Protein AF-A0A094E9Y5-F1 (afdb_monomer_lite)

Sequence (102 aa):
MDIKPGNFLLDEESNLVLINWEQSDAPVTTAALEIDGTWDIEEIRSENQTTTLRYTKYTGPERCNMPIHANYHTKKSWLERMERVFRMGEEMPKSPGTRRSV

Radius of gyration: 25.45 Å; chains: 1; bounding box: 31×79×51 Å

pLDDT: mean 75.67, std 16.94, range [39.94, 97.81]

Secondary structure (DSSP, 8-state):
----GGGEEE-TT--EEE--TT-----TTTS-TTTTSSEEEEEEE-TTS-EEEEEEE--SSPP--S-TTGGGGSHHHHHHHHHHHHHHHHSSPPPPP-----

Foldseek 3Di:
DADDPVQWDQDPVRDTDGHPPVDDDHPPVPDDPPNLPQWDWDWDQDPVRDTDIDIDGDDDPHDDPDPPPPVCPDPVNVVVVVVVVVVVVVPDPDDDDDDDDD

Structure (mmCIF, N/CA/C/O backbone):
data_AF-A0A094E9Y5-F1
#
_entry.id   AF-A0A094E9Y5-F1
#
loop_
_atom_site.group_PDB
_atom_site.id
_atom_site.type_symbol
_atom_site.label_atom_id
_atom_site.label_alt_id
_atom_site.label_comp_id
_atom_site.label_asym_id
_atom_site.label_entity_id
_atom_site.label_seq_id
_atom_site.pdbx_PDB_ins_code
_atom_site.Cartn_x
_atom_site.Cartn_y
_atom_site.Cartn_z
_atom_site.occupancy
_atom_site.B_iso_or_equiv
_atom_site.auth_seq_id
_atom_site.auth_comp_id
_atom_site.auth_asym_id
_atom_site.auth_atom_id
_atom_site.pdbx_PDB_model_num
ATOM 1 N N . MET A 1 1 ? -0.274 -6.330 1.458 1.00 76.12 1 MET A N 1
ATOM 2 C CA . MET A 1 1 ? -1.277 -6.283 2.543 1.00 76.12 1 MET A CA 1
ATOM 3 C C . MET A 1 1 ? -2.404 -5.390 2.072 1.00 76.12 1 MET A C 1
ATOM 5 O O . MET A 1 1 ? -2.116 -4.301 1.587 1.00 76.12 1 MET A O 1
ATOM 9 N N . ASP A 1 2 ? -3.650 -5.834 2.207 1.00 83.75 2 ASP A N 1
ATOM 10 C CA . ASP A 1 2 ? -4.833 -5.044 1.848 1.00 83.75 2 ASP A CA 1
ATOM 11 C C . ASP A 1 2 ? -5.258 -4.120 3.004 1.00 83.75 2 ASP A C 1
ATOM 13 O O . ASP A 1 2 ? -6.197 -4.408 3.742 1.00 83.75 2 ASP A O 1
ATOM 17 N N . ILE A 1 3 ? -4.538 -3.019 3.228 1.00 88.25 3 ILE A N 1
ATOM 18 C CA . ILE A 1 3 ? -4.896 -2.055 4.281 1.00 88.25 3 ILE A CA 1
ATOM 19 C C . ILE A 1 3 ? -5.897 -1.048 3.711 1.00 88.25 3 ILE A C 1
ATOM 21 O O . ILE A 1 3 ? -5.557 -0.239 2.849 1.00 88.25 3 ILE A O 1
ATOM 25 N N . LYS A 1 4 ? -7.136 -1.073 4.209 1.00 88.62 4 LYS A N 1
ATOM 26 C CA . LYS A 1 4 ? -8.218 -0.174 3.781 1.00 88.62 4 LYS A CA 1
ATOM 27 C C . LYS A 1 4 ? -9.219 0.065 4.914 1.00 88.62 4 LYS A C 1
ATOM 29 O O . LYS A 1 4 ? -9.321 -0.789 5.792 1.00 88.62 4 LYS A O 1
ATOM 34 N N . PRO A 1 5 ? -10.018 1.153 4.880 1.00 90.56 5 PRO A N 1
ATOM 35 C CA . PRO A 1 5 ? -10.990 1.458 5.934 1.00 90.56 5 PRO A CA 1
ATOM 36 C C . PRO A 1 5 ? -11.924 0.293 6.285 1.00 90.56 5 PRO A C 1
ATOM 38 O O . PRO A 1 5 ? -12.184 0.051 7.453 1.00 90.56 5 PRO A O 1
ATOM 41 N N . GLY A 1 6 ? -12.369 -0.479 5.287 1.00 90.25 6 GLY A N 1
ATOM 42 C CA . GLY A 1 6 ? -13.236 -1.644 5.503 1.00 90.25 6 GLY A CA 1
ATOM 43 C C . GLY A 1 6 ? -12.588 -2.822 6.245 1.00 90.25 6 GLY A C 1
ATOM 44 O O . GLY A 1 6 ? -13.305 -3.732 6.640 1.00 90.25 6 GLY A O 1
ATOM 45 N N . ASN A 1 7 ? -11.265 -2.809 6.438 1.00 91.81 7 ASN A N 1
ATOM 46 C CA . ASN A 1 7 ? -10.526 -3.807 7.219 1.00 91.81 7 ASN A CA 1
ATOM 47 C C . ASN A 1 7 ? -10.188 -3.306 8.633 1.00 91.81 7 ASN A C 1
ATOM 49 O O . ASN A 1 7 ? -9.413 -3.948 9.339 1.00 91.81 7 ASN A O 1
ATOM 53 N N . PHE A 1 8 ? -10.761 -2.178 9.057 1.00 94.06 8 PHE A N 1
ATOM 54 C CA . PHE A 1 8 ? -10.662 -1.705 10.429 1.00 94.06 8 PHE A CA 1
ATOM 55 C C . PHE A 1 8 ? -12.012 -1.801 11.130 1.00 94.06 8 PHE A C 1
ATOM 57 O O . PHE A 1 8 ? -13.034 -1.358 10.606 1.00 94.06 8 PHE A O 1
ATOM 64 N N . LEU A 1 9 ? -11.993 -2.357 12.337 1.00 95.88 9 LEU A N 1
ATOM 65 C CA . LEU A 1 9 ? -13.120 -2.363 13.260 1.00 95.88 9 LEU A CA 1
ATOM 66 C C . LEU A 1 9 ? -12.775 -1.523 14.491 1.00 95.88 9 LEU A C 1
ATOM 68 O O . LEU A 1 9 ? -11.601 -1.309 14.795 1.00 95.88 9 LEU A O 1
ATOM 72 N N . LEU A 1 10 ? -13.806 -1.067 15.195 1.00 97.38 10 LEU A N 1
ATOM 73 C CA . LEU A 1 10 ? -13.669 -0.561 16.555 1.00 97.38 10 LEU A CA 1
ATOM 74 C C . LEU A 1 10 ? -14.084 -1.671 17.515 1.00 97.38 10 LEU A C 1
ATOM 76 O O . LEU A 1 10 ? -15.138 -2.281 17.318 1.00 97.38 10 LEU A O 1
ATOM 80 N N . ASP A 1 11 ? -13.254 -1.945 18.516 1.00 95.88 11 ASP A N 1
ATOM 81 C CA . ASP A 1 11 ? -13.642 -2.815 19.626 1.00 95.88 11 ASP A CA 1
ATOM 82 C C . ASP A 1 11 ? -14.494 -2.060 20.667 1.00 95.88 11 ASP A C 1
ATOM 84 O O . ASP A 1 11 ? -14.856 -0.893 20.487 1.00 95.88 11 ASP A O 1
ATOM 88 N N . GLU A 1 12 ? -14.840 -2.735 21.764 1.00 97.12 12 GLU A N 1
ATOM 89 C CA . GLU A 1 12 ? -15.673 -2.180 22.842 1.00 97.12 12 GLU A CA 1
ATOM 90 C C . GLU A 1 12 ? -15.024 -0.984 23.559 1.00 97.12 12 GLU A C 1
ATOM 92 O O . GLU A 1 12 ? -15.722 -0.137 24.119 1.00 97.12 12 GLU A O 1
ATOM 97 N N . GLU A 1 13 ? -13.698 -0.875 23.504 1.00 97.81 13 GLU A N 1
ATOM 98 C CA . GLU A 1 13 ? -12.911 0.210 24.093 1.00 97.81 13 GLU A CA 1
ATOM 99 C C . GLU A 1 13 ? -12.619 1.328 23.076 1.00 97.81 13 GLU A C 1
ATOM 101 O O . GLU A 1 13 ? -11.937 2.302 23.392 1.00 97.81 13 GLU A O 1
ATOM 106 N N . SER A 1 14 ? -13.183 1.233 21.866 1.00 95.38 14 SER A N 1
ATOM 107 C CA . SER A 1 14 ? -12.920 2.134 20.736 1.00 95.38 14 SER A CA 1
ATOM 108 C C . SER A 1 14 ? -11.478 2.096 20.217 1.00 95.38 14 SER A C 1
ATOM 110 O O . SER A 1 14 ? -11.022 3.055 19.587 1.00 95.38 14 SER A O 1
ATOM 112 N N . ASN A 1 15 ? -10.758 0.991 20.421 1.00 96.81 15 ASN A N 1
ATOM 113 C CA . ASN A 1 15 ? -9.470 0.776 19.772 1.00 96.81 15 ASN A CA 1
ATOM 114 C C . ASN A 1 15 ? -9.673 0.394 18.301 1.00 96.81 15 ASN A C 1
ATOM 116 O O . ASN A 1 15 ? -10.602 -0.333 17.946 1.00 96.81 15 ASN A O 1
ATOM 120 N N . LEU A 1 16 ? -8.763 0.855 17.440 1.00 95.56 16 LEU A N 1
ATOM 121 C CA . LEU A 1 16 ? -8.759 0.504 16.024 1.00 95.56 16 LEU A CA 1
ATOM 122 C C . LEU A 1 16 ? -8.099 -0.867 15.824 1.00 95.56 16 LEU A C 1
ATOM 124 O O . LEU A 1 16 ? -6.888 -1.012 15.994 1.00 95.56 16 LEU A O 1
ATOM 128 N N . VAL A 1 17 ? -8.887 -1.862 15.429 1.00 95.25 17 VAL A N 1
ATOM 129 C CA . VAL A 1 17 ? -8.431 -3.241 15.221 1.00 95.25 17 VAL A CA 1
ATOM 130 C C . VAL A 1 17 ? -8.347 -3.537 13.729 1.00 95.25 17 VAL A C 1
ATOM 132 O O . VAL A 1 17 ? -9.340 -3.429 13.010 1.00 95.25 17 VAL A O 1
ATOM 135 N N . LEU A 1 18 ? -7.161 -3.929 13.260 1.00 92.62 18 LEU A N 1
ATOM 136 C CA . LEU A 1 18 ? -6.954 -4.414 11.895 1.00 92.62 18 LEU A CA 1
ATOM 137 C C . LEU A 1 18 ? -7.389 -5.883 11.790 1.00 92.62 18 LEU A C 1
ATOM 139 O O . LEU A 1 18 ? -6.900 -6.731 12.538 1.00 92.62 18 LEU A O 1
ATOM 143 N N . ILE A 1 19 ? -8.272 -6.182 10.838 1.00 91.94 19 ILE A N 1
ATOM 144 C CA . ILE A 1 19 ? -8.727 -7.542 10.507 1.00 91.94 19 ILE A CA 1
ATOM 145 C C . ILE A 1 19 ? -8.194 -7.996 9.138 1.00 91.94 19 ILE A C 1
ATOM 147 O O . ILE A 1 19 ? -7.544 -7.224 8.433 1.00 91.94 19 ILE A O 1
ATOM 151 N N . ASN A 1 20 ? -8.497 -9.242 8.749 1.00 88.25 20 ASN A N 1
ATOM 152 C CA . ASN A 1 20 ? -8.167 -9.819 7.436 1.00 88.25 20 ASN A CA 1
ATOM 153 C C . ASN A 1 20 ? -6.656 -9.786 7.122 1.00 88.25 20 ASN A C 1
ATOM 155 O O . ASN A 1 20 ? -6.240 -9.435 6.016 1.00 88.25 20 ASN A O 1
ATOM 159 N N . TRP A 1 21 ? -5.822 -10.128 8.111 1.00 84.25 21 TRP A N 1
ATOM 160 C CA . TRP A 1 21 ? -4.358 -10.053 8.013 1.00 84.25 21 TRP A CA 1
ATOM 161 C C . TRP A 1 21 ? -3.776 -10.994 6.946 1.00 84.25 21 TRP A C 1
ATOM 163 O O . TRP A 1 21 ? -2.690 -10.741 6.424 1.00 84.25 21 TRP A O 1
ATOM 173 N N . GLU A 1 22 ? -4.489 -12.067 6.605 1.00 82.69 22 GLU A N 1
ATOM 174 C CA . GLU A 1 22 ? -4.105 -13.036 5.582 1.00 82.69 22 GLU A CA 1
ATOM 175 C C . GLU A 1 22 ? -4.276 -12.513 4.145 1.00 82.69 22 GLU A C 1
ATOM 177 O O . GLU A 1 22 ? -3.750 -13.118 3.208 1.00 82.69 22 GLU A O 1
ATOM 182 N N . GLN A 1 23 ? -4.984 -11.394 3.946 1.00 80.69 23 GLN A N 1
ATOM 183 C CA . GLN A 1 23 ? -5.220 -10.832 2.620 1.00 80.69 23 GLN A CA 1
ATOM 184 C C . GLN A 1 23 ? -4.056 -9.929 2.174 1.00 80.69 23 GLN A C 1
ATOM 186 O O . GLN A 1 23 ? -3.797 -8.847 2.714 1.00 80.69 23 GLN A O 1
ATOM 191 N N . SER A 1 24 ? -3.344 -10.358 1.131 1.00 74.00 24 SER A N 1
ATOM 192 C CA . SER A 1 24 ? -2.185 -9.636 0.594 1.00 74.00 24 SER A CA 1
ATOM 193 C C . SER A 1 24 ? -2.534 -8.602 -0.471 1.00 74.00 24 SER A C 1
ATOM 195 O O . SER A 1 24 ? -1.808 -7.610 -0.586 1.00 74.00 24 SER A O 1
ATOM 197 N N . ASP A 1 25 ? -3.623 -8.822 -1.206 1.00 76.31 25 ASP A N 1
ATOM 198 C CA . ASP A 1 25 ? -3.898 -8.128 -2.462 1.00 76.31 25 ASP A CA 1
ATOM 199 C C . ASP A 1 25 ? -4.797 -6.916 -2.226 1.00 76.31 25 ASP A C 1
ATOM 201 O O . ASP A 1 25 ? -5.976 -7.049 -1.880 1.00 76.31 25 ASP A O 1
ATOM 205 N N . ALA A 1 26 ? -4.219 -5.729 -2.407 1.00 77.69 26 ALA A N 1
ATOM 206 C CA . ALA A 1 26 ? -4.941 -4.469 -2.328 1.00 77.69 26 ALA A CA 1
ATOM 207 C C . ALA A 1 26 ? -5.730 -4.220 -3.630 1.00 77.69 26 ALA A C 1
ATOM 209 O O . ALA A 1 26 ? -5.191 -4.436 -4.720 1.00 77.69 26 ALA A O 1
ATOM 210 N N . PRO A 1 27 ? -6.988 -3.743 -3.565 1.00 81.69 27 PRO A N 1
ATOM 211 C CA . PRO A 1 27 ? -7.725 -3.339 -4.753 1.00 81.69 27 PRO A CA 1
ATOM 212 C C . PRO A 1 27 ? -7.035 -2.156 -5.442 1.00 81.69 27 PRO A C 1
ATOM 214 O O . PRO A 1 27 ? -6.426 -1.316 -4.788 1.00 81.69 27 PRO A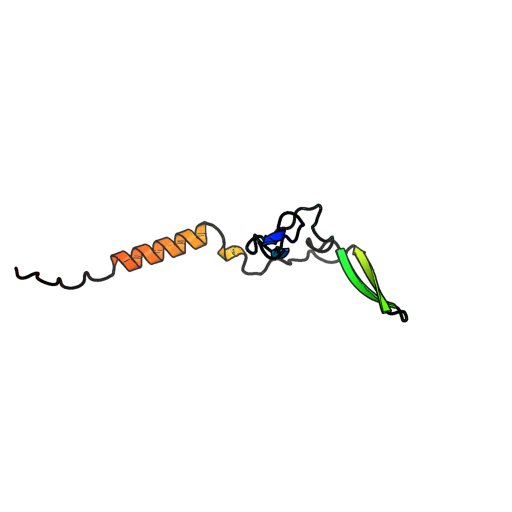 O 1
ATOM 217 N N . VAL A 1 28 ? -7.192 -2.044 -6.765 1.00 80.12 28 VAL A N 1
ATOM 218 C CA . VAL A 1 28 ? -6.513 -1.030 -7.606 1.00 80.12 28 VAL A CA 1
ATOM 219 C C . VAL A 1 28 ? -6.711 0.407 -7.101 1.00 80.12 28 VAL A C 1
ATOM 221 O O . VAL A 1 28 ? -5.850 1.255 -7.282 1.00 80.12 28 VAL A O 1
ATOM 224 N N . THR A 1 29 ? -7.830 0.690 -6.433 1.00 82.56 29 THR A N 1
ATOM 225 C CA . THR A 1 29 ? -8.146 2.013 -5.875 1.00 82.56 29 THR A CA 1
ATOM 226 C C . THR A 1 29 ? -7.352 2.376 -4.619 1.00 82.56 29 THR A C 1
ATOM 228 O O . THR A 1 29 ? -7.282 3.552 -4.277 1.00 82.56 29 THR A O 1
ATOM 231 N N . THR A 1 30 ? -6.811 1.392 -3.898 1.00 83.62 30 THR A N 1
ATOM 232 C CA . THR A 1 30 ? -5.988 1.587 -2.686 1.00 83.62 30 THR A CA 1
ATOM 233 C C . THR A 1 30 ? -4.572 1.046 -2.848 1.00 83.62 30 THR A C 1
ATOM 235 O O . THR A 1 30 ? -3.737 1.229 -1.966 1.00 83.62 30 THR A O 1
ATOM 238 N N . ALA A 1 31 ? -4.304 0.363 -3.956 1.00 84.31 31 ALA A N 1
ATOM 239 C CA . ALA A 1 31 ? -2.992 -0.108 -4.325 1.00 84.31 31 ALA A CA 1
ATOM 240 C C . ALA A 1 31 ? -2.068 1.074 -4.632 1.00 84.31 31 ALA A C 1
ATOM 242 O O . ALA A 1 31 ? -2.437 2.019 -5.332 1.00 84.31 31 ALA A O 1
ATOM 243 N N . ALA A 1 32 ? -0.855 1.003 -4.101 1.00 85.31 32 ALA A N 1
ATOM 244 C CA . ALA A 1 32 ? 0.178 1.979 -4.384 1.00 85.31 32 ALA A CA 1
ATOM 245 C C . ALA A 1 32 ? 0.696 1.792 -5.826 1.00 85.31 32 ALA A C 1
ATOM 247 O O . ALA A 1 32 ? 0.680 0.679 -6.355 1.00 85.31 32 ALA A O 1
ATOM 248 N N . LEU A 1 33 ? 1.110 2.873 -6.494 1.00 85.88 33 LEU A N 1
ATOM 249 C CA . LEU A 1 33 ? 1.456 2.851 -7.927 1.00 85.88 33 LEU A CA 1
ATOM 250 C C . LEU A 1 33 ? 2.678 1.972 -8.243 1.00 85.88 33 LEU A C 1
ATOM 252 O O . LEU A 1 33 ? 2.845 1.509 -9.364 1.00 85.88 33 LEU A O 1
ATOM 256 N N . GLU A 1 34 ? 3.537 1.746 -7.261 1.00 86.88 34 GLU A N 1
ATOM 257 C CA . GLU A 1 34 ? 4.727 0.907 -7.323 1.00 86.88 34 GLU A CA 1
ATOM 258 C C . GLU A 1 34 ? 4.435 -0.593 -7.159 1.00 86.88 34 GLU A C 1
ATOM 260 O O . GLU A 1 34 ? 5.329 -1.409 -7.393 1.00 86.88 34 GLU A O 1
ATOM 265 N N . ILE A 1 35 ? 3.214 -0.979 -6.757 1.00 83.38 35 ILE A N 1
ATOM 266 C CA . ILE A 1 35 ? 2.892 -2.362 -6.362 1.00 83.38 35 ILE A CA 1
ATOM 267 C C . ILE A 1 35 ? 3.132 -3.377 -7.488 1.00 83.38 35 ILE A C 1
ATOM 269 O O . ILE A 1 35 ? 3.530 -4.511 -7.227 1.00 83.38 35 ILE A O 1
ATOM 273 N N . ASP A 1 36 ? 2.907 -2.964 -8.736 1.00 82.19 36 ASP A N 1
ATOM 274 C CA . ASP A 1 36 ? 3.060 -3.787 -9.938 1.00 82.19 36 ASP A CA 1
ATOM 275 C C . ASP A 1 36 ? 4.439 -3.611 -10.601 1.00 82.19 36 ASP A C 1
ATOM 277 O O . ASP A 1 36 ? 4.730 -4.236 -11.618 1.00 82.19 36 ASP A O 1
ATOM 281 N N . GLY A 1 37 ? 5.305 -2.775 -10.018 1.00 82.50 37 GLY A N 1
ATOM 282 C CA . GLY A 1 37 ? 6.634 -2.468 -10.537 1.00 82.50 37 GLY A CA 1
ATOM 283 C C . GLY A 1 37 ? 6.666 -1.446 -11.678 1.00 82.50 37 GLY A C 1
ATOM 284 O O . GLY A 1 37 ? 7.747 -1.195 -12.213 1.00 82.50 37 GLY A O 1
ATOM 285 N N . THR A 1 38 ? 5.534 -0.832 -12.043 1.00 87.44 38 THR A N 1
ATOM 286 C CA . THR A 1 38 ? 5.467 0.199 -13.095 1.00 87.44 38 THR A CA 1
ATOM 287 C C . THR A 1 38 ? 6.112 1.516 -12.660 1.00 87.44 38 THR A C 1
ATOM 289 O O . THR A 1 38 ? 6.656 2.248 -13.495 1.00 87.44 38 THR A O 1
ATOM 292 N N . TRP A 1 39 ? 6.055 1.836 -11.367 1.00 90.69 39 TRP A N 1
ATOM 293 C CA . TRP A 1 39 ? 6.561 3.090 -10.812 1.00 90.69 39 TRP A CA 1
ATOM 294 C C . TRP A 1 39 ? 7.658 2.857 -9.774 1.00 90.69 39 TRP A C 1
ATOM 296 O O . TRP A 1 39 ? 7.555 1.984 -8.918 1.00 90.69 39 TRP A O 1
ATOM 306 N N . ASP A 1 40 ? 8.698 3.680 -9.854 1.00 90.69 40 ASP A N 1
ATOM 307 C CA . ASP A 1 40 ? 9.720 3.858 -8.829 1.00 90.69 40 ASP A CA 1
ATOM 308 C C . ASP A 1 40 ? 9.340 5.007 -7.898 1.00 90.69 40 ASP A C 1
ATOM 310 O O . ASP A 1 40 ? 8.758 6.002 -8.340 1.00 90.69 40 ASP A O 1
ATOM 314 N N . ILE A 1 41 ? 9.727 4.889 -6.626 1.00 91.25 41 ILE A N 1
ATOM 315 C CA . ILE A 1 41 ? 9.507 5.913 -5.603 1.00 91.25 41 ILE A CA 1
ATOM 316 C C . ILE A 1 41 ? 10.832 6.314 -4.981 1.00 91.25 41 ILE A C 1
ATOM 318 O O . ILE A 1 41 ? 11.637 5.470 -4.590 1.00 91.25 41 ILE A O 1
ATOM 322 N N . GLU A 1 42 ? 11.014 7.619 -4.831 1.00 92.31 42 GLU A N 1
ATOM 323 C CA . GLU A 1 42 ? 12.124 8.207 -4.097 1.00 92.31 42 GLU A CA 1
ATOM 324 C C . GLU A 1 42 ? 11.608 9.179 -3.035 1.00 92.31 42 GLU A C 1
ATOM 326 O O . GLU A 1 42 ? 10.766 10.040 -3.307 1.00 92.31 42 GLU A O 1
ATOM 331 N N . GLU A 1 43 ? 12.136 9.048 -1.821 1.00 92.31 43 GLU A N 1
ATOM 332 C CA . GLU A 1 43 ? 11.878 9.971 -0.722 1.00 92.31 43 GLU A CA 1
ATOM 333 C C . GLU A 1 43 ? 12.839 11.164 -0.813 1.00 92.31 43 GLU A C 1
ATOM 335 O O . GLU A 1 43 ? 14.042 11.029 -0.589 1.00 92.31 43 GLU A O 1
ATOM 340 N N . ILE A 1 44 ? 12.311 12.351 -1.110 1.00 93.19 44 ILE A N 1
ATOM 341 C CA . ILE A 1 44 ? 13.077 13.597 -1.115 1.00 93.19 44 ILE A CA 1
ATOM 342 C C . ILE A 1 44 ? 12.809 14.317 0.202 1.00 93.19 44 ILE A C 1
ATOM 344 O O . ILE A 1 44 ? 11.698 14.791 0.461 1.00 93.19 44 ILE A O 1
ATOM 348 N N . ARG A 1 45 ? 13.843 14.414 1.038 1.00 88.62 45 ARG A N 1
ATOM 349 C CA . ARG A 1 45 ? 13.793 15.186 2.281 1.00 88.62 45 ARG A CA 1
ATOM 350 C C . ARG A 1 45 ? 14.169 16.630 1.994 1.00 88.62 45 ARG A C 1
ATOM 352 O O . ARG A 1 45 ? 15.273 16.896 1.526 1.00 88.62 45 ARG A O 1
ATOM 359 N N . SER A 1 46 ? 13.265 17.558 2.282 1.00 82.50 46 SER A N 1
ATOM 360 C CA . SER A 1 46 ? 13.602 18.982 2.297 1.00 82.50 46 SER A CA 1
ATOM 361 C C . SER A 1 46 ? 14.207 19.378 3.643 1.00 82.50 46 SER A C 1
ATOM 363 O O . SER A 1 46 ? 13.919 18.767 4.673 1.00 82.50 46 SER A O 1
ATOM 365 N N . GLU A 1 47 ? 14.997 20.452 3.643 1.00 79.31 47 GLU A N 1
ATOM 366 C CA . GLU A 1 47 ? 15.595 21.055 4.849 1.00 79.31 47 GLU A CA 1
ATOM 367 C C . GLU A 1 47 ? 14.539 21.408 5.920 1.00 79.31 47 GLU A C 1
ATOM 369 O O . GLU A 1 47 ? 14.830 21.462 7.111 1.00 79.31 47 GLU A O 1
ATOM 374 N N . ASN A 1 48 ? 13.283 21.553 5.497 1.00 78.56 48 ASN A N 1
ATOM 375 C CA . ASN A 1 48 ? 12.132 21.962 6.293 1.00 78.56 48 ASN A CA 1
ATOM 376 C C . ASN A 1 48 ? 11.398 20.780 6.963 1.00 78.56 48 ASN A C 1
ATOM 378 O O . ASN A 1 48 ? 10.251 20.941 7.371 1.00 78.56 48 ASN A O 1
ATOM 382 N N . GLN A 1 49 ? 12.000 19.584 7.016 1.00 72.19 49 GLN A N 1
ATOM 383 C CA . GLN A 1 49 ? 11.387 18.336 7.517 1.00 72.19 49 GLN A CA 1
ATOM 384 C C . GLN A 1 49 ? 10.140 17.863 6.745 1.00 72.19 49 GLN A C 1
ATOM 386 O O . GLN A 1 49 ? 9.488 16.899 7.141 1.00 72.19 49 GLN A O 1
ATOM 391 N N . THR A 1 50 ? 9.809 18.498 5.622 1.00 80.62 50 THR A N 1
ATOM 392 C CA . THR A 1 50 ? 8.763 18.025 4.719 1.00 80.62 50 THR A CA 1
ATOM 393 C C . THR A 1 50 ? 9.327 16.930 3.826 1.00 80.62 50 THR A C 1
ATOM 395 O O . THR A 1 50 ? 10.221 17.174 3.010 1.00 80.62 50 THR A O 1
ATOM 398 N N . THR A 1 51 ? 8.796 15.722 3.973 1.00 87.19 51 THR A N 1
ATOM 399 C CA . THR A 1 51 ? 9.094 14.604 3.082 1.00 87.19 51 THR A CA 1
ATOM 400 C C . THR A 1 51 ? 8.176 14.660 1.867 1.00 87.19 51 THR A C 1
ATOM 402 O O . THR A 1 51 ? 6.954 14.669 2.009 1.00 87.19 51 THR A O 1
ATOM 405 N N . THR A 1 52 ? 8.761 14.681 0.670 1.00 90.75 52 THR A N 1
ATOM 406 C CA . THR A 1 52 ? 8.020 14.574 -0.594 1.00 90.75 52 THR A CA 1
ATOM 407 C C . THR A 1 52 ? 8.376 13.264 -1.281 1.00 90.75 52 THR A C 1
ATOM 409 O O . THR A 1 52 ? 9.544 12.888 -1.331 1.00 90.75 52 THR A O 1
ATOM 412 N N . LEU A 1 53 ? 7.380 12.578 -1.838 1.00 91.56 53 LEU A N 1
ATOM 413 C CA . LEU A 1 53 ? 7.593 11.375 -2.640 1.00 91.56 53 LEU A CA 1
ATOM 414 C C . LEU A 1 53 ? 7.629 11.741 -4.124 1.00 91.56 53 LEU A C 1
ATOM 416 O O . LEU A 1 53 ? 6.682 12.336 -4.645 1.00 91.56 53 LEU A O 1
ATOM 420 N N . ARG A 1 54 ? 8.715 11.377 -4.809 1.00 92.75 54 ARG A N 1
ATOM 421 C CA . ARG A 1 54 ? 8.846 11.510 -6.262 1.00 92.75 54 ARG A CA 1
ATOM 422 C C . ARG A 1 54 ? 8.591 10.164 -6.921 1.00 92.75 54 ARG A C 1
ATOM 424 O O . ARG A 1 54 ? 9.333 9.214 -6.696 1.00 92.75 54 ARG A O 1
ATOM 431 N N . TYR A 1 55 ? 7.575 10.126 -7.774 1.00 92.94 55 TYR A N 1
ATOM 432 C CA . TYR A 1 55 ? 7.232 8.960 -8.578 1.00 92.94 55 TYR A CA 1
ATOM 433 C C . TYR A 1 55 ? 7.856 9.086 -9.964 1.00 92.94 55 TYR A C 1
ATOM 435 O O . TYR A 1 55 ? 7.694 10.111 -10.629 1.00 92.94 55 TYR A O 1
ATOM 443 N N . THR A 1 56 ? 8.543 8.041 -10.416 1.00 94.00 56 THR A N 1
ATOM 444 C CA . THR A 1 56 ? 9.130 7.982 -11.762 1.00 94.00 56 THR A CA 1
ATOM 445 C C . THR A 1 56 ? 8.677 6.710 -12.455 1.00 94.00 56 THR A C 1
ATOM 447 O O . THR A 1 56 ? 8.696 5.639 -11.858 1.00 94.00 56 THR A O 1
ATOM 450 N N . LYS A 1 57 ? 8.257 6.806 -13.718 1.00 92.44 57 LYS A N 1
ATOM 451 C CA . LYS A 1 57 ? 7.869 5.618 -14.479 1.00 92.44 57 LYS A CA 1
ATOM 452 C C . LYS A 1 57 ? 9.109 4.770 -14.758 1.00 92.44 57 LYS A C 1
A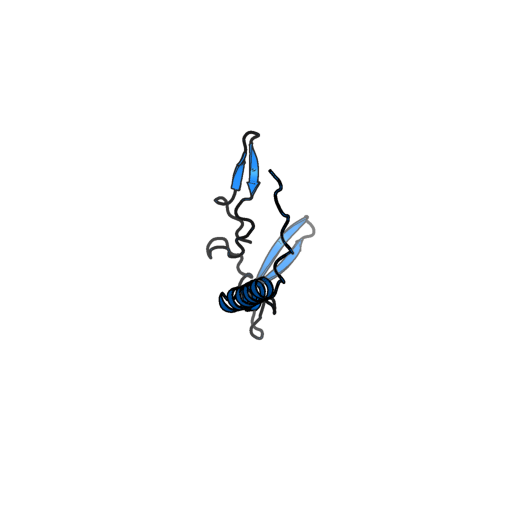TOM 454 O O . LYS A 1 57 ? 10.073 5.272 -15.341 1.00 92.44 57 LYS A O 1
ATOM 459 N N . TYR A 1 58 ? 9.078 3.504 -14.362 1.00 89.19 58 TYR A N 1
ATOM 460 C CA . TYR A 1 58 ? 10.181 2.587 -14.597 1.00 89.19 58 TYR A CA 1
ATOM 461 C C . TYR A 1 58 ? 10.302 2.254 -16.091 1.00 89.19 58 TYR A C 1
ATOM 463 O O . TYR A 1 58 ? 9.308 2.077 -16.795 1.00 89.19 58 TYR A O 1
ATOM 471 N N . THR A 1 59 ? 11.539 2.202 -16.587 1.00 89.81 59 THR A N 1
ATOM 472 C CA . THR A 1 59 ? 11.858 2.005 -18.016 1.00 89.81 59 THR A CA 1
ATOM 473 C C . THR A 1 59 ? 12.883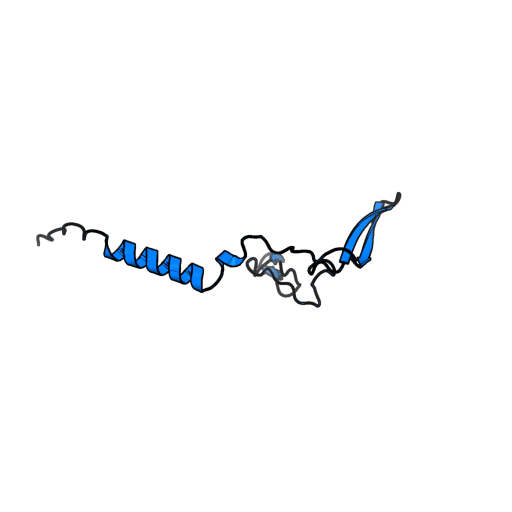 0.895 -18.265 1.00 89.81 59 THR A C 1
ATOM 475 O O . THR A 1 59 ? 13.353 0.733 -19.389 1.00 89.81 59 THR A O 1
ATOM 478 N N . GLY A 1 60 ? 13.248 0.131 -17.232 1.00 85.94 60 GLY A N 1
ATOM 479 C CA . GLY A 1 60 ? 14.177 -0.994 -17.355 1.00 85.94 60 GLY A CA 1
ATOM 480 C C . GLY A 1 60 ? 13.490 -2.334 -17.674 1.00 85.94 60 GLY A C 1
ATOM 481 O O . GLY A 1 60 ? 12.302 -2.359 -17.995 1.00 85.94 60 GLY A O 1
ATOM 482 N N . PRO A 1 61 ? 14.235 -3.455 -17.609 1.00 84.94 61 PRO A N 1
ATOM 483 C CA . PRO A 1 61 ? 13.706 -4.803 -17.843 1.00 84.94 61 PRO A CA 1
ATOM 484 C C . PRO A 1 61 ? 12.593 -5.190 -16.863 1.00 84.94 61 PRO A C 1
ATOM 486 O O . PRO A 1 61 ? 12.605 -4.745 -15.722 1.00 84.94 61 PRO A O 1
ATOM 489 N N . GLU A 1 62 ? 11.675 -6.069 -17.273 1.00 78.62 62 GLU A N 1
ATOM 490 C CA . GLU A 1 62 ? 10.554 -6.525 -16.438 1.00 78.62 62 GLU A CA 1
ATOM 491 C C . GLU A 1 62 ? 11.006 -6.974 -15.035 1.00 78.62 62 GLU A C 1
ATOM 493 O O . GLU A 1 62 ? 11.909 -7.802 -14.878 1.00 78.62 62 GLU A O 1
ATOM 498 N N . ARG A 1 63 ? 10.382 -6.397 -14.002 1.00 75.94 63 ARG A N 1
ATOM 499 C CA . ARG A 1 63 ? 10.678 -6.705 -12.600 1.00 75.94 63 ARG A CA 1
ATOM 500 C C . ARG A 1 63 ? 9.810 -7.867 -12.141 1.00 75.94 63 ARG A C 1
ATOM 502 O O . ARG A 1 63 ? 8.596 -7.835 -12.300 1.00 75.94 63 ARG A O 1
ATOM 509 N N . CYS A 1 64 ? 10.418 -8.859 -11.499 1.00 68.50 64 CYS A N 1
ATOM 510 C CA . CYS A 1 64 ? 9.684 -9.942 -10.853 1.00 68.50 64 CYS A CA 1
ATOM 511 C C . CYS A 1 64 ? 9.726 -9.738 -9.333 1.00 68.50 64 CYS A C 1
ATOM 513 O O . CYS A 1 64 ? 10.659 -10.181 -8.667 1.00 68.50 64 CYS A O 1
ATOM 515 N N . ASN A 1 65 ? 8.725 -9.035 -8.795 1.00 61.91 65 ASN A N 1
ATOM 516 C CA . ASN A 1 65 ? 8.579 -8.807 -7.350 1.00 61.91 65 ASN A CA 1
ATOM 517 C C . ASN A 1 65 ? 7.852 -9.958 -6.630 1.00 61.91 65 ASN A C 1
ATOM 519 O O . ASN A 1 65 ? 7.677 -9.916 -5.413 1.00 61.91 65 ASN A O 1
ATOM 523 N N . MET A 1 66 ? 7.428 -10.999 -7.357 1.00 56.31 66 MET A N 1
ATOM 524 C CA . MET A 1 66 ? 6.848 -12.186 -6.736 1.00 56.31 66 MET A CA 1
ATOM 525 C C . MET A 1 66 ? 7.940 -12.954 -5.983 1.00 56.31 66 MET A C 1
ATOM 527 O O . MET A 1 66 ? 9.005 -13.210 -6.554 1.00 56.31 66 MET A O 1
ATOM 531 N N . PRO A 1 67 ? 7.707 -13.378 -4.726 1.00 51.84 67 PRO A N 1
ATOM 532 C CA . PRO A 1 67 ? 8.646 -14.261 -4.057 1.00 51.84 67 PRO A CA 1
ATOM 533 C C . PRO A 1 67 ? 8.827 -15.513 -4.920 1.00 51.84 67 PRO A C 1
ATOM 535 O O . PRO A 1 67 ? 7.850 -16.119 -5.365 1.00 51.84 67 PRO A O 1
ATOM 538 N N . ILE A 1 68 ? 10.083 -15.936 -5.103 1.00 55.09 68 ILE A N 1
ATOM 539 C CA . ILE A 1 68 ? 10.507 -17.129 -5.870 1.00 55.09 68 ILE A CA 1
ATOM 540 C C . ILE A 1 68 ? 9.746 -18.409 -5.424 1.00 55.09 68 ILE A C 1
ATOM 542 O O . ILE A 1 68 ? 9.730 -19.429 -6.111 1.00 55.09 68 ILE A O 1
ATOM 546 N N . HIS A 1 69 ? 9.052 -18.351 -4.285 1.00 48.34 69 HIS A N 1
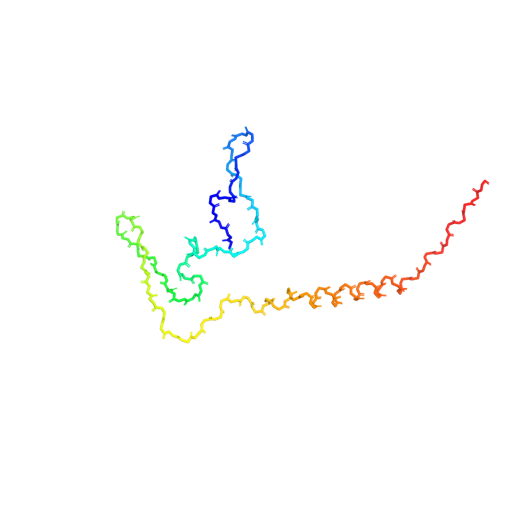ATOM 547 C CA . HIS A 1 69 ? 8.280 -19.421 -3.661 1.00 48.34 69 HIS A CA 1
ATOM 548 C C . HIS A 1 69 ? 6.749 -19.335 -3.816 1.00 48.34 69 HIS A C 1
ATOM 550 O O . HIS A 1 69 ? 6.052 -20.163 -3.230 1.00 48.34 69 HIS A O 1
ATOM 556 N N . ALA A 1 70 ? 6.195 -18.435 -4.638 1.00 45.94 70 ALA A N 1
ATOM 557 C CA . ALA A 1 70 ? 4.744 -18.386 -4.892 1.00 45.94 70 ALA A CA 1
ATOM 558 C C . ALA A 1 70 ? 4.156 -19.704 -5.462 1.00 45.94 70 ALA A C 1
ATOM 560 O O . ALA A 1 70 ? 2.948 -19.930 -5.412 1.00 45.94 70 ALA A O 1
ATOM 561 N N . ASN A 1 71 ? 5.000 -20.634 -5.918 1.00 47.31 71 ASN A N 1
ATOM 562 C CA . ASN A 1 71 ? 4.575 -21.953 -6.392 1.00 47.31 71 ASN A CA 1
ATOM 563 C C . ASN A 1 71 ? 4.167 -22.943 -5.281 1.00 47.31 71 ASN A C 1
ATOM 565 O O . ASN A 1 71 ? 3.591 -23.988 -5.596 1.00 47.31 71 ASN A O 1
ATOM 569 N N . TYR A 1 72 ? 4.389 -22.640 -3.995 1.00 48.16 72 TYR A N 1
ATOM 570 C CA . TYR A 1 72 ? 3.974 -23.538 -2.903 1.00 48.16 72 TYR A CA 1
ATOM 571 C C . TYR A 1 72 ? 2.474 -23.480 -2.570 1.00 48.16 72 TYR A C 1
ATOM 573 O O . TYR A 1 72 ? 1.980 -24.376 -1.882 1.00 48.16 72 TYR A O 1
ATOM 581 N N . HIS A 1 73 ? 1.728 -22.514 -3.118 1.00 47.75 73 HIS A N 1
ATOM 582 C CA . HIS A 1 73 ? 0.281 -22.368 -2.907 1.00 47.75 73 HIS A CA 1
ATOM 583 C C . HIS A 1 73 ? -0.575 -22.757 -4.116 1.00 47.75 73 HIS A C 1
ATOM 585 O O . HIS A 1 73 ? -1.749 -22.400 -4.194 1.00 47.75 73 HIS A O 1
ATOM 591 N N . THR A 1 74 ? -0.049 -23.545 -5.055 1.00 55.91 74 THR A N 1
ATOM 592 C CA . THR A 1 74 ? -0.950 -24.217 -5.995 1.00 55.91 74 THR A CA 1
ATOM 593 C C . THR A 1 74 ? -1.727 -25.296 -5.239 1.00 55.91 74 THR A C 1
ATOM 595 O O . THR A 1 74 ? -1.156 -26.061 -4.459 1.00 55.91 74 THR A O 1
ATOM 598 N N . LYS A 1 75 ? -3.041 -25.398 -5.485 1.00 55.34 75 LYS A N 1
ATOM 599 C CA . LYS A 1 75 ? -3.920 -26.466 -4.960 1.00 55.34 75 LYS A CA 1
ATOM 600 C C . LYS A 1 75 ? -3.282 -27.862 -5.096 1.00 55.34 75 LYS A C 1
ATOM 602 O O . LYS A 1 75 ? -3.500 -28.729 -4.259 1.00 55.34 75 LYS A O 1
ATOM 607 N N . LYS A 1 76 ? -2.438 -28.037 -6.118 1.00 63.12 76 LYS A N 1
ATOM 608 C CA . LYS A 1 76 ? -1.636 -29.230 -6.396 1.00 63.12 76 LYS A CA 1
ATOM 609 C C . LYS A 1 76 ? -0.608 -29.556 -5.299 1.00 63.12 76 LYS A C 1
ATOM 611 O O . LYS A 1 76 ? -0.621 -30.672 -4.802 1.00 63.12 76 LYS A O 1
ATOM 616 N N . SER A 1 77 ? 0.202 -28.588 -4.863 1.00 56.03 77 SER A N 1
ATOM 617 C CA . SER A 1 77 ? 1.183 -28.745 -3.767 1.00 56.03 77 SER A CA 1
ATOM 618 C C . SER A 1 77 ? 0.509 -29.153 -2.447 1.00 56.03 77 SER A C 1
ATOM 620 O O . SER A 1 77 ? 0.971 -30.052 -1.740 1.00 56.03 77 SER A O 1
ATOM 622 N N . TRP A 1 78 ? -0.637 -28.538 -2.139 1.00 55.75 78 TRP A N 1
ATOM 623 C CA . TRP A 1 78 ? -1.415 -28.853 -0.939 1.00 55.75 78 TRP A CA 1
ATOM 624 C C . TRP A 1 78 ? -2.020 -30.264 -0.997 1.00 55.75 78 TRP A C 1
ATOM 626 O O . TRP A 1 78 ? -1.951 -31.001 -0.013 1.00 55.75 78 TRP A O 1
ATOM 636 N N . LEU A 1 79 ? -2.556 -30.667 -2.154 1.00 69.31 79 LEU A N 1
ATOM 637 C CA . LEU A 1 79 ? -3.083 -32.018 -2.381 1.00 69.31 79 LEU A CA 1
ATOM 6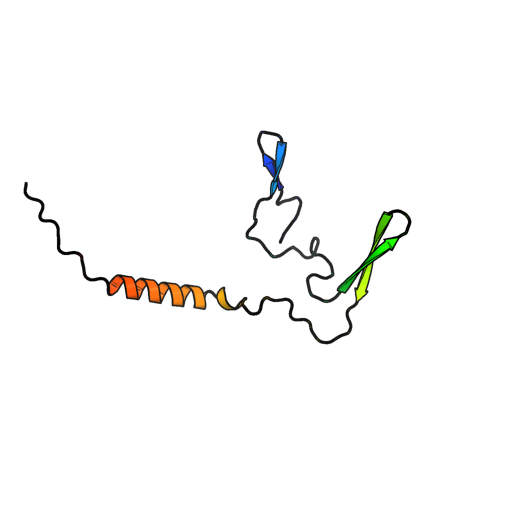38 C C . LEU A 1 79 ? -1.982 -33.084 -2.313 1.00 69.31 79 LEU A C 1
ATOM 640 O O . LEU A 1 79 ? -2.156 -34.073 -1.611 1.00 69.31 79 LEU A O 1
ATOM 644 N N . GLU A 1 80 ? -0.826 -32.859 -2.939 1.00 74.38 80 GLU A N 1
ATOM 645 C CA . GLU A 1 80 ? 0.321 -33.782 -2.884 1.00 74.38 80 GLU A CA 1
ATOM 646 C C . GLU A 1 80 ? 0.845 -33.954 -1.448 1.00 74.38 80 GLU A C 1
ATOM 648 O O . GLU A 1 80 ? 1.194 -35.060 -1.019 1.00 74.38 80 GLU A O 1
ATOM 653 N N . ARG A 1 81 ? 0.868 -32.867 -0.663 1.00 68.06 81 ARG A N 1
ATOM 654 C CA . ARG A 1 81 ? 1.217 -32.923 0.762 1.00 68.06 81 ARG A CA 1
ATOM 655 C C . ARG A 1 81 ? 0.180 -33.706 1.566 1.00 68.06 81 ARG A C 1
ATOM 657 O O . ARG A 1 81 ? 0.572 -34.499 2.419 1.00 68.06 81 ARG A O 1
ATOM 664 N N . MET A 1 82 ? -1.112 -33.514 1.302 1.00 69.38 82 MET A N 1
ATOM 665 C CA . MET A 1 82 ? -2.178 -34.257 1.980 1.00 69.38 82 MET A CA 1
ATOM 666 C C . MET A 1 82 ? -2.166 -35.742 1.623 1.00 69.38 82 MET A C 1
ATOM 668 O O . MET A 1 82 ? -2.227 -36.568 2.527 1.00 69.38 82 MET A O 1
ATOM 672 N N . GLU A 1 83 ? -1.994 -36.108 0.353 1.00 74.44 83 GLU A N 1
ATOM 673 C CA . GLU A 1 83 ? -1.867 -37.511 -0.066 1.00 74.44 83 GLU A CA 1
ATOM 674 C C . GLU A 1 83 ? -0.694 -38.215 0.622 1.00 74.44 83 GLU A C 1
ATOM 676 O O . GLU A 1 83 ? -0.811 -39.371 1.031 1.00 74.44 83 GLU A O 1
ATOM 681 N N . ARG A 1 84 ? 0.434 -37.516 0.802 1.00 74.12 84 ARG A N 1
ATOM 682 C CA . ARG A 1 84 ? 1.580 -38.051 1.547 1.00 74.12 84 ARG A CA 1
ATOM 683 C C . ARG A 1 84 ? 1.244 -38.282 3.022 1.00 74.12 84 ARG A C 1
ATOM 685 O O . ARG A 1 84 ? 1.641 -39.301 3.577 1.00 74.12 84 ARG A O 1
ATOM 692 N N . VAL A 1 85 ? 0.511 -37.360 3.648 1.00 72.19 85 VAL A N 1
ATOM 693 C CA . VAL A 1 85 ? 0.067 -37.488 5.046 1.00 72.19 85 VAL A CA 1
ATOM 694 C C . VAL A 1 85 ? -0.936 -38.634 5.211 1.00 72.19 85 VAL A C 1
ATOM 696 O O . VAL A 1 85 ? -0.789 -39.419 6.143 1.00 72.19 85 VAL A O 1
ATOM 699 N N . PHE A 1 86 ? -1.897 -38.789 4.296 1.00 70.31 86 PHE A N 1
ATOM 700 C CA . PHE A 1 86 ? -2.843 -39.911 4.319 1.00 70.31 86 PHE A CA 1
ATOM 701 C C . PHE A 1 86 ? -2.137 -41.260 4.157 1.00 70.31 86 PHE A C 1
ATOM 703 O O . PHE A 1 86 ? -2.397 -42.175 4.933 1.00 70.31 86 PHE A O 1
ATOM 710 N N . ARG A 1 87 ? -1.175 -41.356 3.233 1.00 69.25 87 ARG A N 1
ATOM 711 C CA . ARG A 1 87 ? -0.375 -42.573 3.029 1.00 69.25 87 ARG A CA 1
ATOM 712 C C . ARG A 1 87 ? 0.435 -42.955 4.270 1.00 69.25 87 ARG A C 1
ATOM 714 O O . ARG A 1 87 ? 0.446 -44.110 4.670 1.00 69.25 87 ARG A O 1
ATOM 721 N N . MET A 1 88 ? 1.045 -41.968 4.928 1.00 64.94 88 MET A N 1
ATOM 722 C CA . MET A 1 88 ? 1.768 -42.182 6.190 1.00 64.94 88 MET A CA 1
ATOM 723 C C . MET A 1 88 ? 0.835 -42.591 7.341 1.00 64.94 88 MET A C 1
ATOM 725 O O . MET A 1 88 ? 1.256 -43.303 8.247 1.00 64.94 88 MET A O 1
ATOM 729 N N . GLY A 1 89 ? -0.428 -42.152 7.318 1.00 63.44 89 GLY A N 1
ATOM 730 C CA . GLY A 1 89 ? -1.450 -42.562 8.284 1.00 63.44 89 GLY A CA 1
ATOM 731 C C . GLY A 1 89 ? -1.933 -44.004 8.094 1.00 63.44 89 GLY A C 1
ATOM 732 O O . GLY A 1 89 ? -2.260 -44.662 9.080 1.00 63.44 89 GLY A O 1
ATOM 733 N N . GLU A 1 90 ? -1.940 -44.512 6.859 1.00 59.53 90 GLU A N 1
ATOM 734 C CA . GLU A 1 90 ? -2.278 -45.910 6.548 1.00 59.53 90 GLU A CA 1
ATOM 735 C C . GLU A 1 90 ? -1.137 -46.893 6.862 1.00 59.53 90 GLU A C 1
ATOM 737 O O . GLU A 1 90 ? -1.398 -48.049 7.192 1.00 59.53 90 GLU A O 1
ATOM 742 N N . GLU A 1 91 ? 0.119 -46.437 6.821 1.00 57.34 91 GLU A N 1
ATOM 743 C CA . GLU A 1 91 ? 1.311 -47.247 7.129 1.00 57.34 91 GLU A CA 1
ATOM 744 C C . GLU A 1 91 ? 1.639 -47.328 8.635 1.00 57.34 91 GLU A C 1
ATOM 746 O O . GLU A 1 91 ? 2.537 -48.072 9.041 1.00 57.34 91 GLU A O 1
ATOM 751 N N . MET A 1 92 ? 0.907 -46.607 9.491 1.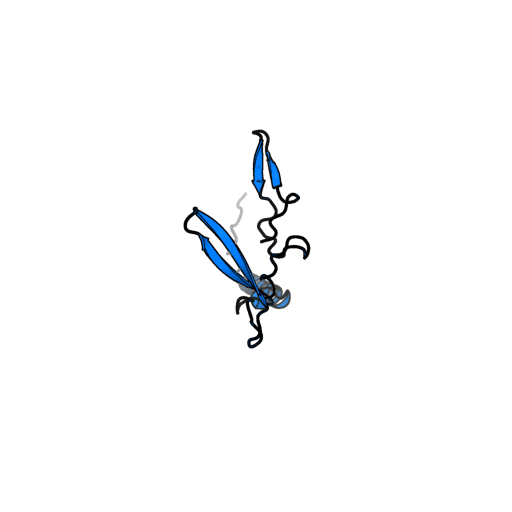00 40.78 92 MET A N 1
ATOM 752 C CA . MET A 1 92 ? 1.064 -46.707 10.944 1.00 40.78 92 MET A CA 1
ATOM 753 C C . MET A 1 92 ? 0.611 -48.096 11.437 1.00 40.78 92 MET A C 1
ATOM 755 O O . MET A 1 92 ? -0.557 -48.459 11.261 1.00 40.78 92 MET A O 1
ATOM 759 N N . PRO A 1 93 ? 1.474 -48.883 12.110 1.00 50.25 93 PRO A N 1
ATOM 760 C CA . PRO A 1 93 ? 1.046 -50.139 12.711 1.00 50.25 93 PRO A CA 1
ATOM 761 C C . PRO A 1 93 ? -0.025 -49.854 13.770 1.00 50.25 93 PRO A C 1
ATOM 763 O O . PRO A 1 93 ? 0.180 -49.051 14.682 1.00 50.25 93 PRO A O 1
ATOM 766 N N . LYS A 1 94 ? -1.184 -50.518 13.652 1.00 55.56 94 LYS A N 1
ATOM 767 C CA . LYS A 1 94 ? -2.254 -50.432 14.655 1.00 55.56 94 LYS A CA 1
ATOM 768 C C . LYS A 1 94 ? -1.675 -50.787 16.023 1.00 55.56 94 LYS A C 1
ATOM 770 O O . LYS A 1 94 ? -1.069 -51.848 16.182 1.00 55.56 94 LYS A O 1
ATOM 775 N N . SER A 1 95 ? -1.863 -49.898 16.996 1.00 50.62 95 SER A N 1
ATOM 776 C CA . SER A 1 95 ? -1.411 -50.123 18.365 1.00 50.62 95 SER A CA 1
ATOM 777 C C . SER A 1 95 ? -1.990 -51.443 18.904 1.00 50.62 95 SER A C 1
ATOM 779 O O . SER A 1 95 ? -3.174 -51.731 18.688 1.00 50.62 95 SER A O 1
ATOM 781 N N . PRO A 1 96 ? -1.184 -52.287 19.576 1.00 44.88 96 PRO A N 1
ATOM 782 C CA . PRO A 1 96 ? -1.685 -53.532 20.136 1.00 44.88 96 PRO A CA 1
ATOM 783 C C . PRO A 1 96 ? -2.707 -53.216 21.233 1.00 44.88 96 PRO A C 1
ATOM 785 O O . PRO A 1 96 ? -2.446 -52.449 22.158 1.00 44.88 96 PRO A O 1
ATOM 788 N N . GLY A 1 97 ? -3.906 -53.773 21.060 1.00 44.50 97 GLY A N 1
ATOM 789 C CA . GLY A 1 97 ? -5.112 -53.374 21.772 1.00 44.50 97 GLY A CA 1
ATOM 790 C C . GLY A 1 97 ? -5.048 -53.532 23.291 1.00 44.50 97 GLY A C 1
ATOM 791 O O . GLY A 1 97 ? -4.602 -54.546 23.827 1.00 44.50 97 GLY A O 1
ATOM 792 N N . THR A 1 98 ? -5.606 -52.548 23.991 1.00 39.94 98 THR A N 1
ATOM 793 C CA . THR A 1 98 ? -5.955 -52.663 25.406 1.00 39.94 98 THR A CA 1
ATOM 794 C C . THR A 1 98 ? -7.180 -53.573 25.541 1.00 39.94 98 THR A C 1
ATOM 796 O O . THR A 1 98 ? -8.296 -53.186 25.189 1.00 39.94 98 THR A O 1
ATOM 799 N N . ARG A 1 99 ? -6.982 -54.795 26.055 1.00 43.59 99 ARG A N 1
ATOM 800 C CA . ARG A 1 99 ? -8.077 -55.629 26.576 1.00 43.59 99 ARG A CA 1
ATOM 801 C C . ARG A 1 99 ? -8.808 -54.840 27.665 1.00 43.59 99 ARG A C 1
ATOM 803 O O . ARG A 1 99 ? -8.199 -54.486 28.669 1.00 43.59 99 ARG A O 1
ATOM 810 N N . ARG A 1 100 ? -10.110 -54.605 27.488 1.00 42.41 100 ARG A N 1
ATOM 811 C CA . ARG A 1 100 ? -11.004 -54.271 28.603 1.00 42.41 100 ARG A CA 1
ATOM 812 C C . ARG A 1 100 ? -11.376 -55.577 29.297 1.00 42.41 100 ARG A C 1
ATOM 814 O O . ARG A 1 100 ? -12.059 -56.405 28.700 1.00 42.41 100 ARG A O 1
ATOM 821 N N . SER A 1 101 ? -10.896 -55.772 30.516 1.00 44.56 101 SER A N 1
ATOM 822 C CA . SER A 1 101 ? -11.501 -56.702 31.468 1.00 44.56 101 SER A CA 1
ATOM 823 C C . SER A 1 101 ? -12.663 -55.986 32.156 1.00 44.56 101 SER A C 1
ATOM 825 O O . SER A 1 101 ? -12.481 -54.870 32.645 1.00 44.56 101 SER A O 1
ATOM 827 N N . VAL A 1 102 ? -13.838 -56.615 32.100 1.00 54.41 102 VAL A N 1
ATOM 828 C CA . VAL A 1 102 ? -15.036 -56.293 32.892 1.00 54.41 102 VAL A CA 1
ATOM 829 C C . VAL A 1 102 ? -14.807 -56.730 34.333 1.00 54.41 102 VAL A C 1
ATOM 831 O O . VAL A 1 102 ? -14.154 -57.787 34.500 1.00 54.41 102 VAL A O 1
#